Protein AF-A0A6L9PWI6-F1 (afdb_monomer_lite)

pLDDT: mean 81.98, std 16.9, range [37.72, 96.38]

Foldseek 3Di:
DDDDPDDDPPPDPDDPDDDPDLPVLLVVLLPDPFPVSSLVSLLPDDLVNLQSLQVLLVVCVPVPLLLSQLSLVSSLSNLAQHDPVCLVVSVVSHFQFDQLQCQVVLVVSLVSNVVSQDLDDDPSSVSSVVSNVVVCVSHVDGGDCDDPRHPPHSVNSSVSNSVSSVVD

Secondary structure (DSSP, 8-state):
---SSSSSSSS------------HHHHHHHT-SSHHHHHHHHTT--HHHHHHHHHHHHHHTTT-HHHHHHHHHHHHTTT-PPPHHHHTTHHHHS-SS--GGGHHHHHHHHHHHHHHS--SSSHHHHHHHHHHHHHHHHHSSPPPSSSTTTT--HHHHHHHHHHHHT--

Sequence (168 aa):
MQFWTYEKRKAESSIEAVPPSPPGVMIALRTKKSLVLMVEYVKT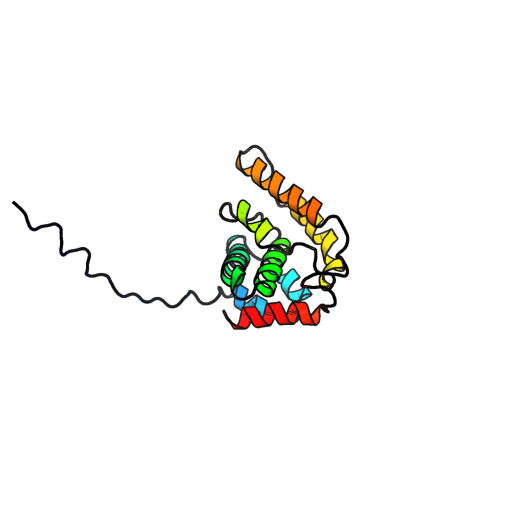WEPGQSRLLLLASREWRKTNPAASQLVALLFLFTLHSPPWDFVIEFPDLLPATWPPALEPLRKGCLTSWSQVVRTDGTSDATMRKSMLSMLEQRYSKPAPEQGLFAGMLPADVFAVLRSAMMQL

Structure (mmCIF, N/CA/C/O backbone):
data_AF-A0A6L9PWI6-F1
#
_entry.id   AF-A0A6L9PWI6-F1
#
loop_
_atom_site.group_PDB
_atom_site.id
_atom_site.type_symbol
_atom_site.label_atom_id
_atom_site.label_alt_id
_atom_site.label_comp_id
_atom_site.label_asym_id
_atom_site.label_entity_id
_atom_site.label_seq_id
_atom_site.pdbx_PDB_ins_code
_atom_site.Cartn_x
_atom_site.Cartn_y
_atom_site.Cartn_z
_atom_site.occupancy
_atom_site.B_iso_or_equiv
_atom_site.auth_seq_id
_atom_site.auth_comp_id
_atom_site.auth_asym_id
_atom_site.auth_atom_id
_atom_site.pdbx_PDB_model_num
ATOM 1 N N . MET A 1 1 ? -17.059 8.882 -58.456 1.00 38.00 1 MET A N 1
ATOM 2 C CA . MET A 1 1 ? -18.176 9.126 -57.514 1.00 38.00 1 MET A CA 1
ATOM 3 C C . MET A 1 1 ? -18.603 7.768 -56.987 1.00 38.00 1 MET A C 1
ATOM 5 O O . MET A 1 1 ? -18.992 6.940 -57.789 1.00 38.00 1 MET A O 1
ATOM 9 N N . GLN A 1 2 ? -18.121 7.389 -55.802 1.00 46.78 2 GLN A N 1
ATOM 10 C CA . GLN A 1 2 ? -18.779 7.522 -54.484 1.00 46.78 2 GLN A CA 1
ATOM 11 C C . GLN A 1 2 ? -19.600 6.265 -54.146 1.00 46.78 2 GLN A C 1
ATOM 13 O O . GLN A 1 2 ? -20.134 5.636 -55.044 1.00 46.78 2 GLN A O 1
ATOM 18 N N . PHE A 1 3 ? -19.658 5.936 -52.849 1.00 39.38 3 PHE A N 1
ATOM 19 C CA . PHE A 1 3 ? -20.334 4.790 -52.207 1.00 39.38 3 PHE A CA 1
ATOM 20 C C . PHE A 1 3 ? -19.521 3.506 -51.974 1.00 39.38 3 PHE A C 1
ATOM 22 O O . PHE A 1 3 ? -20.032 2.417 -52.176 1.00 39.38 3 PHE A O 1
ATOM 29 N N . TRP A 1 4 ? -18.290 3.598 -51.456 1.00 37.78 4 TRP A N 1
ATOM 30 C CA . TRP A 1 4 ? -17.618 2.430 -50.845 1.00 37.78 4 TRP A CA 1
ATOM 31 C C . TRP A 1 4 ? -16.875 2.747 -49.535 1.00 37.78 4 TRP A C 1
ATOM 33 O O . TRP A 1 4 ? -15.852 2.141 -49.234 1.00 37.78 4 TRP A O 1
ATOM 43 N N . THR A 1 5 ? -17.368 3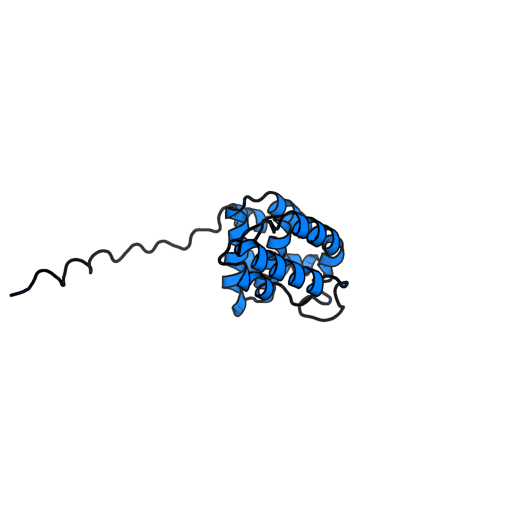.690 -48.720 1.00 49.09 5 THR A N 1
ATOM 44 C CA . THR A 1 5 ? -16.678 4.061 -47.464 1.00 49.09 5 THR A CA 1
ATOM 45 C C . THR A 1 5 ? -17.556 4.342 -46.240 1.00 49.09 5 THR A C 1
ATOM 47 O O . THR A 1 5 ? -17.033 4.881 -45.271 1.00 49.09 5 THR A O 1
ATOM 50 N N . TYR A 1 6 ? -18.835 3.935 -46.194 1.00 39.94 6 TYR A N 1
ATOM 51 C CA . TYR A 1 6 ? -19.681 4.258 -45.024 1.00 39.94 6 TYR A CA 1
ATOM 52 C C . TYR A 1 6 ? -20.458 3.125 -44.331 1.00 39.94 6 TYR A C 1
ATOM 54 O O . TYR A 1 6 ? -20.962 3.364 -43.238 1.00 39.94 6 TYR A O 1
ATOM 62 N N . GLU A 1 7 ? -20.486 1.885 -44.840 1.00 43.22 7 GLU A N 1
ATOM 63 C CA . GLU A 1 7 ? -21.337 0.831 -44.233 1.00 43.22 7 GLU A CA 1
ATOM 64 C C . GLU A 1 7 ? -20.622 -0.438 -43.746 1.00 43.22 7 GLU A C 1
ATOM 66 O O . GLU A 1 7 ? -21.268 -1.345 -43.234 1.00 43.22 7 GLU A O 1
ATOM 71 N N . LYS A 1 8 ? -19.285 -0.509 -43.797 1.00 38.75 8 LYS A N 1
ATOM 72 C CA . LYS A 1 8 ? -18.543 -1.727 -43.398 1.00 38.75 8 LYS A CA 1
ATOM 73 C C . LYS A 1 8 ? -17.719 -1.625 -42.111 1.00 38.75 8 LYS A C 1
ATOM 75 O O . LYS A 1 8 ? -16.839 -2.442 -41.878 1.00 38.75 8 LYS A O 1
ATOM 80 N N . ARG A 1 9 ? -18.005 -0.634 -41.261 1.00 37.72 9 ARG A N 1
ATOM 81 C CA . ARG A 1 9 ? -17.439 -0.520 -39.897 1.00 37.72 9 ARG A CA 1
ATOM 82 C C . ARG A 1 9 ? -18.501 -0.255 -38.823 1.00 37.72 9 ARG A C 1
ATOM 84 O O . ARG A 1 9 ? -18.211 0.332 -37.788 1.00 37.72 9 ARG A O 1
ATOM 91 N N . LYS A 1 10 ? -19.744 -0.674 -39.083 1.00 40.69 10 LYS A N 1
ATOM 92 C CA . LYS A 1 10 ? -20.873 -0.563 -38.142 1.00 40.69 10 LYS A CA 1
ATOM 93 C C . LYS A 1 10 ? -21.511 -1.914 -37.787 1.00 40.69 10 LYS A C 1
ATOM 95 O O . LYS A 1 10 ? -22.599 -1.948 -37.230 1.00 40.69 10 LYS A O 1
ATOM 100 N N . ALA A 1 11 ? -20.823 -3.011 -38.091 1.00 42.53 11 ALA A N 1
ATOM 101 C CA . ALA A 1 11 ? -21.264 -4.371 -37.811 1.00 42.53 11 ALA A CA 1
ATOM 102 C C . ALA A 1 11 ? -20.115 -5.170 -37.186 1.00 42.53 11 ALA A C 1
ATOM 104 O O . ALA A 1 11 ? -19.575 -6.067 -37.807 1.00 42.53 11 ALA A O 1
ATOM 105 N N . GLU A 1 12 ? -19.700 -4.750 -35.993 1.00 38.44 12 GLU A N 1
ATOM 106 C CA . GLU A 1 12 ? -19.043 -5.577 -34.965 1.00 38.44 12 GLU A CA 1
ATOM 107 C C . GLU A 1 12 ? -19.167 -4.814 -33.633 1.00 38.44 12 GLU A C 1
ATOM 109 O O . GLU A 1 12 ? -18.223 -4.503 -32.916 1.00 38.44 12 GLU A O 1
ATOM 114 N N . SER A 1 13 ? -20.414 -4.418 -33.368 1.00 45.88 13 SER A N 1
ATOM 115 C CA . SER A 1 13 ? -20.932 -4.220 -32.023 1.00 45.88 13 SER A CA 1
ATOM 116 C C . SER A 1 13 ? -21.316 -5.597 -31.494 1.00 45.88 13 SER A C 1
ATOM 118 O O . SER A 1 13 ? -21.858 -6.402 -32.250 1.00 45.88 13 SER A O 1
ATOM 120 N N . SER A 1 14 ? -21.106 -5.786 -30.193 1.00 44.25 14 SER A N 1
ATOM 121 C CA . SER A 1 14 ? -21.497 -6.944 -29.379 1.00 44.25 14 SER A CA 1
ATOM 122 C C . SER A 1 14 ? -20.429 -8.025 -29.212 1.00 44.25 14 SER A C 1
ATOM 124 O O . SER A 1 14 ? -20.568 -9.151 -29.676 1.00 44.25 14 SER A O 1
ATOM 126 N N . ILE A 1 15 ? -19.429 -7.701 -28.391 1.00 44.22 15 ILE A N 1
ATOM 127 C CA . ILE A 1 15 ? -19.103 -8.581 -27.267 1.00 44.22 15 ILE A CA 1
ATOM 128 C C . ILE A 1 15 ? -19.109 -7.701 -26.013 1.00 44.22 15 ILE A C 1
ATOM 130 O O . ILE A 1 15 ? -18.131 -7.023 -25.705 1.00 44.22 15 ILE A O 1
ATOM 134 N N . GLU A 1 16 ? -20.235 -7.675 -25.300 1.00 47.16 16 GLU A N 1
ATOM 135 C CA . GLU A 1 16 ? -20.167 -7.499 -23.852 1.00 47.16 16 GLU A CA 1
ATOM 136 C C . GLU A 1 16 ? -19.300 -8.642 -23.320 1.00 47.16 16 GLU A C 1
ATOM 138 O O . GLU A 1 16 ? -19.692 -9.806 -23.371 1.00 47.16 16 GLU A O 1
ATOM 143 N N . ALA A 1 17 ? -18.105 -8.320 -22.839 1.00 39.22 17 ALA A N 1
ATOM 144 C CA . ALA A 1 17 ? -17.359 -9.211 -21.974 1.00 39.22 17 ALA A CA 1
ATOM 145 C C . ALA A 1 17 ? -17.275 -8.532 -20.609 1.00 39.22 17 ALA A C 1
ATOM 147 O O . ALA A 1 17 ? -16.590 -7.527 -20.427 1.00 39.22 17 ALA A O 1
ATOM 148 N N . VAL A 1 18 ? -18.064 -9.089 -19.692 1.00 42.81 18 VAL A N 1
ATOM 149 C CA . VAL A 1 18 ? -17.999 -8.982 -18.230 1.00 42.81 18 VAL A CA 1
ATOM 150 C C . VAL A 1 18 ? -16.577 -8.629 -17.758 1.00 42.81 18 VAL A C 1
ATOM 152 O O . VAL A 1 18 ? -15.625 -9.227 -18.270 1.00 42.81 18 VAL A O 1
ATOM 155 N N . PRO A 1 19 ? -16.402 -7.692 -16.799 1.00 39.50 19 PRO A N 1
ATOM 156 C CA . PRO A 1 19 ? -15.078 -7.333 -16.293 1.00 39.50 19 PRO A CA 1
ATOM 157 C C . PRO A 1 19 ? -14.306 -8.605 -15.922 1.00 39.50 19 PRO A C 1
ATOM 159 O O . PRO A 1 19 ? -14.914 -9.526 -15.363 1.00 39.50 19 PRO A O 1
ATOM 162 N N . PRO A 1 20 ? -13.000 -8.701 -16.246 1.00 47.44 20 PRO A N 1
ATOM 163 C CA . PRO A 1 20 ? -12.223 -9.867 -15.874 1.00 47.44 20 PRO A CA 1
ATOM 164 C C . PRO A 1 20 ? -12.376 -10.037 -14.370 1.00 47.44 20 PRO A C 1
ATOM 166 O O . PRO A 1 20 ? -12.047 -9.135 -13.597 1.00 47.44 20 PRO A O 1
ATOM 169 N N . SER A 1 21 ? -12.927 -11.184 -13.977 1.00 46.59 21 SER A N 1
ATOM 170 C CA . SER A 1 21 ? -12.970 -11.628 -12.591 1.00 46.59 21 SER A CA 1
ATOM 171 C C . SER A 1 21 ? -11.612 -11.322 -11.959 1.00 46.59 21 SER A C 1
ATOM 173 O O . SER A 1 21 ? -10.599 -11.525 -12.645 1.00 46.59 21 SER A O 1
ATOM 175 N N . PRO A 1 22 ? -11.549 -10.828 -10.707 1.00 55.16 22 PRO A N 1
ATOM 176 C CA . PRO A 1 22 ? -10.281 -10.478 -10.089 1.00 55.16 22 PRO A CA 1
ATOM 177 C C . PRO A 1 22 ? -9.304 -11.638 -10.314 1.00 55.16 22 PRO A C 1
ATOM 179 O O . PRO A 1 22 ? -9.647 -12.768 -9.945 1.00 55.16 22 PRO A O 1
ATOM 182 N N . PRO A 1 23 ? -8.141 -11.413 -10.966 1.00 65.12 23 PRO A N 1
ATOM 183 C CA . PRO A 1 23 ? -7.202 -12.487 -11.281 1.00 65.12 23 PRO A CA 1
ATOM 184 C C . PRO A 1 23 ? -6.987 -13.273 -10.003 1.00 65.12 23 PRO A C 1
ATOM 186 O O . PRO A 1 23 ? -6.845 -12.630 -8.967 1.00 65.12 23 PRO A O 1
ATOM 189 N N . GLY A 1 24 ? -7.049 -14.609 -10.030 1.00 76.44 24 GLY A N 1
ATOM 190 C CA . GLY A 1 24 ? -7.284 -15.441 -8.833 1.00 76.44 24 GLY A CA 1
ATOM 191 C C . GLY A 1 24 ? -6.453 -15.088 -7.586 1.00 76.44 24 GLY A C 1
ATOM 192 O O . GLY A 1 24 ? -6.883 -15.344 -6.466 1.00 76.44 24 GLY A O 1
ATOM 193 N N . VAL A 1 25 ? -5.316 -14.414 -7.758 1.00 80.56 25 VAL A N 1
ATOM 194 C CA . VAL A 1 25 ? -4.538 -13.737 -6.711 1.00 80.56 25 VAL A CA 1
ATOM 195 C C . VAL A 1 25 ? -5.299 -12.691 -5.882 1.00 80.56 25 VAL A C 1
ATOM 197 O O . VAL A 1 25 ? -5.157 -12.691 -4.665 1.00 80.56 25 VAL A O 1
ATOM 200 N N . MET A 1 26 ? -6.144 -11.838 -6.464 1.00 82.19 26 MET A N 1
ATOM 201 C CA . MET A 1 26 ? -6.966 -10.860 -5.735 1.00 82.19 26 MET A CA 1
ATOM 202 C C . MET A 1 26 ? -8.047 -11.567 -4.902 1.00 82.19 26 MET A C 1
ATOM 204 O O . MET A 1 26 ? -8.276 -11.208 -3.746 1.00 82.19 26 MET A O 1
ATOM 208 N N . ILE A 1 27 ? -8.637 -12.647 -5.434 1.00 81.81 27 ILE A N 1
ATOM 209 C CA . ILE A 1 27 ? -9.537 -13.529 -4.671 1.00 81.81 27 ILE A CA 1
ATOM 210 C C . ILE A 1 27 ? -8.763 -14.197 -3.526 1.00 81.81 27 ILE A C 1
ATOM 212 O O . ILE A 1 27 ? -9.215 -14.197 -2.383 1.00 81.81 27 ILE A O 1
ATOM 216 N N . ALA A 1 28 ? -7.567 -14.722 -3.786 1.00 83.81 28 ALA A N 1
ATOM 217 C CA . ALA A 1 28 ? -6.734 -15.342 -2.763 1.00 83.81 28 ALA A CA 1
ATOM 218 C C . ALA A 1 28 ? -6.291 -14.340 -1.680 1.00 83.81 28 ALA A C 1
ATOM 220 O O . ALA A 1 28 ? -6.278 -14.689 -0.498 1.00 83.81 28 ALA A O 1
ATOM 221 N N . LEU A 1 29 ? -6.003 -13.088 -2.043 1.00 86.06 29 LEU A N 1
ATOM 222 C CA . LEU A 1 29 ? -5.710 -12.005 -1.103 1.00 86.06 29 LEU A CA 1
ATOM 223 C C . LEU A 1 29 ? -6.903 -11.732 -0.184 1.00 86.06 29 LEU A C 1
ATOM 225 O O . LEU A 1 29 ? -6.743 -11.695 1.035 1.00 86.06 29 LEU A O 1
ATOM 229 N N . ARG A 1 30 ? -8.113 -11.654 -0.753 1.00 84.75 30 ARG A N 1
ATOM 230 C CA . ARG A 1 30 ? -9.374 -11.508 -0.007 1.00 84.75 30 ARG A CA 1
ATOM 231 C C . ARG A 1 30 ? -9.580 -12.619 1.027 1.00 84.75 30 ARG A C 1
ATOM 233 O O . ARG A 1 30 ? -10.158 -12.379 2.083 1.00 84.75 30 ARG A O 1
ATOM 240 N N . THR A 1 31 ? -9.133 -13.844 0.734 1.00 87.00 31 THR A N 1
ATOM 241 C CA . THR A 1 31 ? -9.309 -15.002 1.636 1.00 87.00 31 THR A CA 1
ATOM 242 C C . THR A 1 31 ? -8.325 -15.052 2.804 1.00 87.00 31 THR A C 1
ATOM 244 O O . THR A 1 31 ? -8.488 -15.882 3.703 1.00 87.00 31 THR A O 1
ATOM 247 N N . LYS A 1 32 ? -7.306 -14.183 2.835 1.00 91.44 32 LYS A N 1
ATOM 248 C CA . LYS A 1 32 ? -6.373 -14.126 3.966 1.00 91.44 32 LYS A CA 1
ATOM 249 C C . LYS A 1 32 ? -7.116 -13.702 5.226 1.00 91.44 32 LYS A C 1
ATOM 251 O O . LYS A 1 32 ? -8.050 -12.914 5.170 1.00 91.44 32 LYS A O 1
ATOM 256 N N . LYS A 1 33 ? -6.718 -14.263 6.370 1.00 89.50 33 LYS A N 1
ATOM 257 C CA . LYS A 1 33 ? -7.414 -14.087 7.659 1.00 89.50 33 LYS A CA 1
ATOM 258 C C . LYS A 1 33 ? -6.884 -12.917 8.490 1.00 89.50 33 LYS A C 1
ATOM 260 O O . LYS A 1 33 ? -7.433 -12.633 9.547 1.00 89.50 33 LYS A O 1
ATOM 265 N N . SER A 1 34 ? -5.807 -12.277 8.044 1.00 89.12 34 SER A N 1
ATOM 266 C CA . SER A 1 34 ? -5.198 -11.141 8.727 1.00 89.12 34 SER A CA 1
ATOM 267 C C . SER A 1 34 ? -4.414 -10.268 7.752 1.00 89.12 34 SER A C 1
ATOM 269 O O . SER A 1 34 ? -4.028 -10.710 6.666 1.00 89.12 34 SER A O 1
ATOM 271 N N . LEU A 1 35 ? -4.131 -9.039 8.183 1.00 88.56 35 LEU A N 1
ATOM 272 C CA . LEU A 1 35 ? -3.306 -8.079 7.454 1.00 88.56 35 LEU A CA 1
ATOM 273 C C . LEU A 1 35 ? -1.880 -8.590 7.225 1.00 88.56 35 LEU A C 1
ATOM 275 O O . LEU A 1 35 ? -1.347 -8.456 6.130 1.00 88.56 35 LEU A O 1
ATOM 279 N N . VAL A 1 36 ? -1.293 -9.253 8.225 1.00 90.56 36 VAL A N 1
ATOM 280 C CA . VAL A 1 36 ? 0.037 -9.872 8.107 1.00 90.56 36 VAL A CA 1
ATOM 281 C C . VAL A 1 36 ? 0.042 -10.929 7.003 1.00 90.56 36 VAL A C 1
ATOM 283 O O . VAL A 1 36 ? 0.922 -10.920 6.153 1.00 90.56 36 VAL A O 1
ATOM 286 N N . LEU A 1 37 ? -0.975 -11.796 6.945 1.00 91.81 37 LEU A N 1
ATOM 287 C CA . LEU A 1 37 ? -1.072 -12.810 5.891 1.00 91.81 37 LEU A CA 1
ATOM 288 C C . LEU A 1 37 ? -1.326 -12.208 4.501 1.00 91.81 37 LEU A C 1
ATOM 290 O O . LEU A 1 37 ? -0.923 -12.810 3.509 1.00 91.81 37 LEU A O 1
ATOM 294 N N . MET A 1 38 ? -1.993 -11.052 4.410 1.00 92.69 38 MET A N 1
ATOM 295 C CA . MET A 1 38 ? -2.099 -10.300 3.153 1.00 92.69 38 MET A CA 1
ATOM 296 C C . MET A 1 38 ? -0.731 -9.776 2.718 1.00 92.69 38 MET A C 1
ATOM 298 O O . MET A 1 38 ? -0.337 -10.012 1.581 1.00 92.69 38 MET A O 1
ATOM 302 N N . VAL A 1 39 ? 0.005 -9.141 3.634 1.00 92.44 39 VAL A N 1
ATOM 303 C CA . VAL A 1 39 ? 1.357 -8.616 3.394 1.00 92.44 39 VAL A CA 1
ATOM 304 C C . VAL A 1 39 ? 2.323 -9.722 2.965 1.00 92.44 39 VAL A C 1
ATOM 306 O O . VAL A 1 39 ? 2.986 -9.584 1.942 1.00 92.44 39 VAL A O 1
ATOM 309 N N . GLU A 1 40 ? 2.376 -10.843 3.688 1.00 92.25 40 GLU A N 1
ATOM 310 C CA . GLU A 1 40 ? 3.245 -11.965 3.311 1.00 92.25 40 GLU A CA 1
ATOM 311 C C . GLU A 1 40 ? 2.851 -12.571 1.963 1.00 92.25 40 GLU A C 1
ATOM 313 O O . GLU A 1 40 ? 3.710 -13.007 1.204 1.00 92.25 40 GLU A O 1
ATOM 318 N N . TYR A 1 41 ? 1.561 -12.568 1.625 1.00 92.88 41 TYR A N 1
ATOM 319 C CA . TYR A 1 41 ? 1.118 -13.085 0.339 1.00 92.88 41 TYR A CA 1
ATOM 320 C C . TYR A 1 41 ? 1.513 -12.172 -0.823 1.00 92.88 41 TYR A C 1
ATOM 322 O O . TYR A 1 41 ? 2.033 -12.674 -1.815 1.00 92.88 41 TYR A O 1
ATOM 330 N N . VAL A 1 42 ? 1.330 -10.852 -0.712 1.00 92.75 42 VAL A N 1
ATOM 331 C CA . VAL A 1 42 ? 1.674 -9.923 -1.806 1.00 92.75 42 VAL A CA 1
ATOM 332 C C . VAL A 1 42 ? 3.178 -9.846 -2.075 1.00 92.75 42 VAL A C 1
ATOM 334 O O . VAL A 1 42 ? 3.566 -9.577 -3.205 1.00 92.75 42 VAL A O 1
ATOM 337 N N . LYS A 1 43 ? 4.035 -10.165 -1.094 1.00 91.50 43 LYS A N 1
ATOM 338 C CA . LYS A 1 43 ? 5.488 -10.327 -1.311 1.00 91.50 43 LYS A CA 1
ATOM 339 C C . LYS A 1 43 ? 5.831 -11.438 -2.306 1.00 91.50 43 LYS A C 1
ATOM 341 O O . LYS A 1 43 ? 6.898 -11.412 -2.902 1.00 91.50 43 LYS A O 1
ATOM 346 N N . THR A 1 44 ? 4.952 -12.430 -2.453 1.00 89.69 44 THR A N 1
ATOM 347 C CA . THR A 1 44 ? 5.151 -13.569 -3.367 1.00 89.69 44 THR A CA 1
ATOM 348 C C . THR A 1 44 ? 4.610 -13.310 -4.771 1.00 89.69 44 THR A C 1
ATOM 350 O O . THR A 1 44 ? 4.641 -14.205 -5.610 1.00 89.69 44 THR A O 1
ATOM 353 N N . TRP A 1 45 ? 4.050 -12.125 -5.021 1.00 90.69 45 TRP A N 1
ATOM 354 C CA . TRP A 1 45 ? 3.390 -11.825 -6.284 1.00 90.69 45 TRP A CA 1
ATOM 355 C C . TRP A 1 45 ? 4.388 -11.478 -7.374 1.00 90.69 45 TRP A C 1
ATOM 357 O O . TRP A 1 45 ? 5.380 -10.797 -7.137 1.00 90.69 45 TRP A O 1
ATOM 367 N N . GLU A 1 46 ? 4.066 -11.882 -8.596 1.00 89.06 46 GLU A N 1
ATOM 368 C CA . GLU A 1 46 ? 4.782 -11.466 -9.799 1.00 89.06 46 GLU A CA 1
ATOM 369 C C . GLU A 1 46 ? 4.433 -10.012 -10.178 1.00 89.06 46 GLU A C 1
ATOM 371 O O . GLU A 1 46 ? 3.340 -9.532 -9.845 1.00 89.06 46 GLU A O 1
ATOM 376 N N . PRO A 1 47 ? 5.279 -9.294 -10.944 1.00 86.12 47 PRO A N 1
ATOM 377 C CA . PRO A 1 47 ? 5.028 -7.897 -11.317 1.00 86.12 47 PRO A CA 1
ATOM 378 C C . PRO A 1 47 ? 3.641 -7.645 -11.937 1.00 86.12 47 PRO A C 1
ATOM 380 O O . PRO A 1 47 ? 2.973 -6.660 -11.614 1.00 86.12 47 PRO A O 1
ATOM 383 N N . GLY A 1 48 ? 3.169 -8.562 -12.790 1.00 85.56 48 GLY A N 1
ATOM 384 C CA . GLY A 1 48 ? 1.847 -8.469 -13.420 1.00 85.56 48 GLY A CA 1
ATOM 385 C C . GLY A 1 48 ? 0.682 -8.591 -12.431 1.00 85.56 48 GLY A C 1
ATOM 386 O O . GLY A 1 48 ? -0.347 -7.944 -12.613 1.00 85.56 48 GLY A O 1
ATOM 387 N N . GLN A 1 49 ? 0.855 -9.366 -11.358 1.00 89.81 49 GLN A N 1
ATOM 388 C CA . GLN A 1 49 ? -0.132 -9.514 -10.285 1.00 89.81 49 GLN A CA 1
ATOM 389 C C . GLN A 1 49 ? -0.128 -8.278 -9.384 1.00 89.81 49 GLN A C 1
ATOM 391 O O . GLN A 1 49 ? -1.183 -7.736 -9.063 1.00 89.81 49 GLN A O 1
ATOM 396 N N . SER A 1 50 ? 1.056 -7.767 -9.048 1.00 90.94 50 SER A N 1
ATOM 397 C CA . SER A 1 50 ? 1.228 -6.554 -8.242 1.00 90.94 50 SER A CA 1
ATOM 398 C C . SER A 1 50 ? 0.578 -5.331 -8.893 1.00 90.94 50 SER A C 1
ATOM 400 O O . SER A 1 50 ? -0.038 -4.519 -8.202 1.00 90.94 50 SER A O 1
ATOM 402 N N . ARG A 1 51 ? 0.597 -5.234 -10.233 1.00 91.69 51 ARG A N 1
ATOM 403 C CA . ARG A 1 51 ? -0.108 -4.174 -10.979 1.00 91.69 51 ARG A CA 1
ATOM 404 C C . ARG A 1 51 ? -1.613 -4.117 -10.677 1.00 91.69 51 ARG A C 1
ATOM 406 O O . ARG A 1 51 ? -2.197 -3.037 -10.738 1.00 91.69 51 ARG A O 1
ATOM 413 N N . LEU A 1 52 ? -2.244 -5.236 -10.319 1.00 91.88 52 LEU A N 1
ATOM 414 C CA . LEU A 1 52 ? -3.678 -5.287 -10.007 1.00 91.88 52 LEU A CA 1
ATOM 415 C C . LEU A 1 52 ? -4.037 -4.471 -8.763 1.00 91.88 52 LEU A C 1
ATOM 417 O O . LEU A 1 52 ? -5.118 -3.891 -8.719 1.00 91.88 52 LEU A O 1
ATOM 421 N N . LEU A 1 53 ? -3.125 -4.370 -7.790 1.00 93.81 53 LEU A N 1
ATOM 422 C CA . LEU A 1 53 ? -3.316 -3.522 -6.609 1.00 93.81 53 LEU A CA 1
ATOM 423 C C . LEU A 1 53 ? -3.402 -2.047 -7.012 1.00 93.81 53 LEU A C 1
ATOM 425 O O . LEU A 1 53 ? -4.264 -1.317 -6.532 1.00 93.81 53 LEU A O 1
ATOM 429 N N . LEU A 1 54 ? -2.547 -1.615 -7.938 1.00 94.56 54 LEU A N 1
ATOM 430 C CA . LEU A 1 54 ? -2.530 -0.232 -8.414 1.00 94.56 54 LEU A CA 1
ATOM 431 C C . LEU A 1 54 ? -3.770 0.105 -9.247 1.00 94.56 54 LEU A C 1
ATOM 433 O O . LEU A 1 54 ? -4.340 1.181 -9.085 1.00 94.56 54 LEU A O 1
ATOM 437 N N . LEU A 1 55 ? -4.231 -0.830 -10.084 1.00 93.75 55 LEU A N 1
ATOM 438 C CA . LEU A 1 55 ? -5.490 -0.678 -10.818 1.00 93.75 55 LEU A CA 1
ATOM 439 C C . LEU A 1 55 ? -6.685 -0.564 -9.863 1.00 93.75 55 LEU A C 1
ATOM 441 O O . LEU A 1 55 ? -7.449 0.389 -9.962 1.00 93.75 55 LEU A O 1
ATOM 445 N N . ALA A 1 56 ? -6.811 -1.484 -8.901 1.00 92.25 56 ALA A N 1
ATOM 446 C CA . ALA A 1 56 ? -7.890 -1.446 -7.914 1.00 92.25 56 ALA A CA 1
ATOM 447 C C . ALA A 1 56 ? -7.845 -0.159 -7.071 1.00 92.25 56 ALA A C 1
ATOM 449 O O . ALA A 1 56 ? -8.871 0.472 -6.826 1.00 92.25 56 ALA A O 1
ATOM 450 N N . SER A 1 57 ? -6.644 0.274 -6.678 1.00 95.31 57 SER A N 1
ATOM 451 C CA . SER A 1 57 ? -6.448 1.534 -5.963 1.00 95.31 57 SER A CA 1
ATOM 452 C C . SER A 1 57 ? -6.932 2.742 -6.773 1.00 95.31 57 SER A C 1
ATOM 454 O O . SER A 1 57 ? -7.653 3.584 -6.232 1.00 95.31 57 SER A O 1
ATOM 456 N N . ARG A 1 58 ? -6.603 2.810 -8.069 1.00 94.94 58 ARG A N 1
ATOM 457 C CA . ARG A 1 58 ? -7.050 3.879 -8.973 1.00 94.94 58 ARG A CA 1
ATOM 458 C C . ARG A 1 58 ? -8.576 3.922 -9.098 1.00 94.94 58 ARG A C 1
ATOM 460 O O . ARG A 1 58 ? -9.156 4.996 -8.945 1.00 94.94 58 ARG A O 1
ATOM 467 N N . GLU A 1 59 ? -9.224 2.779 -9.315 1.00 93.31 59 GLU A N 1
ATOM 468 C CA . GLU A 1 59 ? -10.689 2.696 -9.444 1.00 93.31 59 GLU A CA 1
ATOM 469 C C . GLU A 1 59 ? -11.411 3.154 -8.168 1.00 93.31 59 GLU A C 1
ATOM 471 O O . GLU A 1 59 ? -12.397 3.893 -8.211 1.00 93.31 59 GLU A O 1
ATOM 476 N N . TRP A 1 60 ? -10.878 2.789 -7.002 1.00 93.62 60 TRP A N 1
ATOM 477 C CA . TRP A 1 60 ? -11.468 3.151 -5.714 1.00 93.62 60 TRP A CA 1
ATOM 478 C C . TRP A 1 60 ? -11.140 4.560 -5.235 1.00 93.62 60 TRP A C 1
ATOM 480 O O . TRP A 1 60 ? -11.700 5.000 -4.232 1.00 93.62 60 TRP A O 1
ATOM 490 N N . ARG A 1 61 ? -10.284 5.305 -5.942 1.00 93.94 61 ARG A N 1
ATOM 491 C CA . ARG A 1 61 ? -9.791 6.618 -5.500 1.00 93.94 61 ARG A CA 1
ATOM 492 C C . ARG A 1 61 ? -10.909 7.591 -5.117 1.00 93.94 61 ARG A C 1
ATOM 494 O O . ARG A 1 61 ? -10.743 8.370 -4.184 1.00 93.94 61 ARG A O 1
ATOM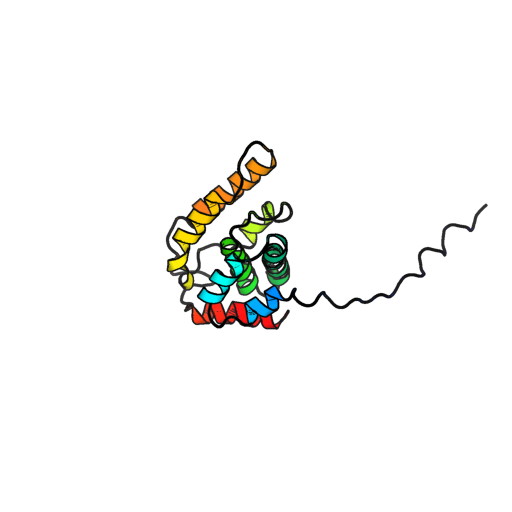 501 N N . LYS A 1 62 ? -12.043 7.553 -5.825 1.00 91.94 62 LYS A N 1
ATOM 502 C CA . LYS A 1 62 ? -13.194 8.445 -5.585 1.00 91.94 62 LYS A CA 1
ATOM 503 C C . LYS A 1 62 ? -14.315 7.799 -4.772 1.00 91.94 62 LYS A C 1
ATOM 505 O O . LYS A 1 62 ? -15.003 8.497 -4.038 1.00 91.94 62 LYS A O 1
ATOM 510 N N . THR A 1 63 ? -14.517 6.493 -4.923 1.00 91.56 63 THR A N 1
ATOM 511 C CA . THR A 1 63 ? -15.661 5.767 -4.347 1.00 91.56 63 THR A CA 1
ATOM 512 C C . THR A 1 63 ? -15.355 5.170 -2.977 1.00 91.56 63 THR A C 1
ATOM 514 O O . THR A 1 63 ? -16.246 5.081 -2.138 1.00 91.56 63 THR A O 1
ATOM 517 N N . ASN A 1 64 ? -14.098 4.798 -2.720 1.00 93.50 64 ASN A N 1
ATOM 518 C CA . ASN A 1 64 ? -13.633 4.282 -1.438 1.00 93.50 64 ASN A CA 1
ATOM 519 C C . ASN A 1 64 ? -12.164 4.692 -1.179 1.00 93.50 64 ASN A C 1
ATOM 521 O O . ASN A 1 64 ? -11.248 3.878 -1.338 1.00 93.50 64 ASN A O 1
ATOM 525 N N . PRO A 1 65 ? -11.917 5.953 -0.765 1.00 93.56 65 PRO A N 1
ATOM 526 C CA . PRO A 1 65 ? -10.562 6.481 -0.585 1.00 93.56 65 PRO A CA 1
ATOM 527 C C . PRO A 1 65 ? -9.717 5.694 0.424 1.00 93.56 65 PRO A C 1
ATOM 529 O O . PRO A 1 65 ? -8.517 5.519 0.222 1.00 93.56 65 PRO A O 1
ATOM 532 N N . ALA A 1 66 ? -10.337 5.173 1.489 1.00 93.38 66 ALA A N 1
ATOM 533 C CA . ALA A 1 66 ? -9.641 4.363 2.485 1.00 93.38 66 ALA A CA 1
ATOM 534 C C . ALA A 1 66 ? -9.120 3.053 1.874 1.00 93.38 66 ALA A C 1
ATOM 536 O O . ALA A 1 66 ? -7.950 2.713 2.044 1.00 93.38 66 ALA A O 1
ATOM 537 N N . ALA A 1 67 ? -9.955 2.342 1.110 1.00 93.19 67 ALA A N 1
ATOM 538 C CA . ALA A 1 67 ? -9.528 1.135 0.410 1.00 93.19 67 ALA A CA 1
ATOM 539 C C . ALA A 1 67 ? -8.484 1.430 -0.667 1.00 93.19 67 ALA A C 1
ATOM 541 O O . ALA A 1 67 ? -7.483 0.723 -0.748 1.00 93.19 67 ALA A O 1
ATOM 542 N N . SER A 1 68 ? -8.683 2.495 -1.448 1.00 95.62 68 SER A N 1
ATOM 543 C CA . SER A 1 68 ? -7.719 2.957 -2.448 1.00 95.62 68 SER A CA 1
ATOM 544 C C . SER A 1 68 ? -6.319 3.114 -1.846 1.00 95.62 68 SER A C 1
ATOM 546 O O . SER A 1 68 ? -5.364 2.505 -2.337 1.00 95.62 68 SER A O 1
ATOM 548 N N . GLN A 1 69 ? -6.217 3.829 -0.723 1.00 96.38 69 GLN A N 1
ATOM 549 C CA . GLN A 1 69 ? -4.952 4.074 -0.034 1.00 96.38 69 GLN A CA 1
ATOM 550 C C . GLN A 1 69 ? -4.348 2.811 0.579 1.00 96.38 69 GLN A C 1
ATOM 552 O O . GLN A 1 69 ? -3.148 2.579 0.442 1.00 96.38 69 GLN A O 1
ATOM 557 N N . LEU A 1 70 ? -5.154 1.962 1.223 1.00 95.50 70 LEU A N 1
ATOM 558 C CA . LEU A 1 70 ? -4.654 0.725 1.831 1.00 95.50 70 LEU A CA 1
ATOM 559 C C . LEU A 1 70 ? -4.179 -0.292 0.785 1.00 95.50 70 LEU A C 1
ATOM 561 O O . LEU A 1 70 ? -3.216 -1.017 1.025 1.00 95.50 70 LEU A O 1
ATOM 565 N N . VAL A 1 71 ? -4.809 -0.340 -0.387 1.00 94.94 71 VAL A N 1
ATOM 566 C CA . VAL A 1 71 ? -4.418 -1.249 -1.476 1.00 94.94 71 VAL A CA 1
ATOM 567 C C . VAL A 1 71 ? -3.158 -0.742 -2.181 1.00 94.94 71 VAL A C 1
ATOM 569 O O . VAL A 1 71 ? -2.270 -1.540 -2.478 1.00 94.94 71 VAL A O 1
ATOM 572 N N . ALA A 1 72 ? -3.016 0.575 -2.374 1.00 95.62 72 ALA A N 1
ATOM 573 C CA . ALA A 1 72 ? -1.745 1.163 -2.806 1.00 95.62 72 ALA A CA 1
ATOM 574 C C . ALA A 1 72 ? -0.627 0.897 -1.789 1.00 95.62 72 ALA A C 1
ATOM 576 O O . ALA A 1 72 ? 0.503 0.601 -2.168 1.00 95.62 72 ALA A O 1
ATOM 577 N N . LEU A 1 73 ? -0.939 0.934 -0.493 1.00 95.12 73 LEU A N 1
ATOM 578 C CA . LEU A 1 73 ? 0.024 0.604 0.551 1.00 95.12 73 LEU A CA 1
ATOM 579 C C . LEU A 1 73 ? 0.434 -0.877 0.501 1.00 95.12 73 LEU A C 1
ATOM 581 O O . LEU A 1 73 ? 1.611 -1.180 0.670 1.00 95.12 73 LEU A O 1
ATOM 585 N N . LEU A 1 74 ? -0.491 -1.799 0.199 1.00 94.88 74 LEU A N 1
ATOM 586 C CA . LEU A 1 74 ? -0.158 -3.211 -0.041 1.00 94.88 74 LEU A CA 1
ATOM 587 C C . LEU A 1 74 ? 0.831 -3.385 -1.200 1.00 94.88 74 LEU A C 1
ATOM 589 O O . LEU A 1 74 ? 1.688 -4.263 -1.127 1.00 94.88 74 LEU A O 1
ATOM 593 N N . PHE A 1 75 ? 0.776 -2.532 -2.230 1.00 95.06 75 PHE A N 1
ATOM 594 C CA . PHE A 1 75 ? 1.752 -2.567 -3.320 1.00 95.06 75 PHE A CA 1
ATOM 595 C C . PHE A 1 75 ? 3.187 -2.326 -2.829 1.00 95.06 75 PHE A C 1
A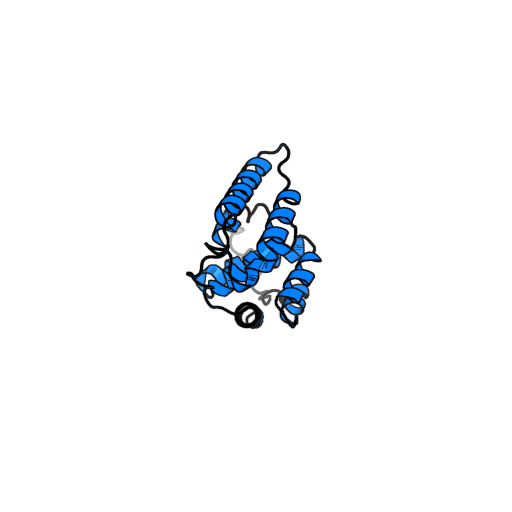TOM 597 O O . PHE A 1 75 ? 4.107 -2.974 -3.332 1.00 95.06 75 PHE A O 1
ATOM 604 N N . LEU A 1 76 ? 3.398 -1.486 -1.805 1.00 93.12 76 LEU A N 1
ATOM 605 C CA . LEU A 1 76 ? 4.733 -1.286 -1.222 1.00 93.12 76 LEU A CA 1
ATOM 606 C C . LEU A 1 76 ? 5.338 -2.601 -0.701 1.00 93.12 76 LEU A C 1
ATOM 608 O O . LEU A 1 76 ? 6.546 -2.810 -0.761 1.00 93.12 76 LEU A O 1
ATOM 612 N N . PHE A 1 77 ? 4.508 -3.535 -0.244 1.00 93.00 77 PHE A N 1
ATOM 613 C CA . PHE A 1 77 ? 4.978 -4.825 0.252 1.00 93.00 77 PHE A CA 1
ATOM 614 C C . PHE A 1 77 ? 5.278 -5.839 -0.852 1.00 93.00 77 PHE A C 1
ATOM 616 O O . PHE A 1 77 ? 5.880 -6.864 -0.563 1.00 93.00 77 PHE A O 1
ATOM 623 N N . THR A 1 78 ? 4.908 -5.571 -2.106 1.00 91.19 78 THR A N 1
ATOM 624 C CA . THR A 1 78 ? 5.166 -6.500 -3.220 1.00 91.19 78 THR A CA 1
ATOM 625 C C . THR A 1 78 ? 6.634 -6.558 -3.632 1.00 91.19 78 THR A C 1
ATOM 627 O O . THR A 1 78 ? 7.024 -7.476 -4.340 1.00 91.19 78 THR A O 1
ATOM 630 N N . LEU A 1 79 ? 7.452 -5.593 -3.189 1.00 81.94 79 LEU A N 1
ATOM 631 C CA . LEU A 1 79 ? 8.861 -5.477 -3.576 1.00 81.94 79 LEU A CA 1
ATOM 632 C C . LEU A 1 79 ? 9.054 -5.411 -5.098 1.00 81.94 79 LEU A C 1
ATOM 634 O O . LEU A 1 79 ? 10.059 -5.883 -5.623 1.00 81.94 79 LEU A O 1
ATOM 638 N N . HIS A 1 80 ? 8.122 -4.753 -5.793 1.00 86.06 80 HIS A N 1
ATOM 639 C CA . HIS A 1 80 ? 8.257 -4.394 -7.201 1.00 86.06 80 HIS A CA 1
ATOM 640 C C . HIS A 1 80 ? 8.255 -2.884 -7.389 1.00 86.06 80 HIS A C 1
ATOM 642 O O . HIS A 1 80 ? 7.531 -2.145 -6.720 1.00 86.06 80 HIS A O 1
ATOM 648 N N . SER A 1 81 ? 9.043 -2.422 -8.356 1.00 85.81 81 SER A N 1
ATOM 649 C CA . SER A 1 81 ? 8.983 -1.034 -8.806 1.00 85.81 81 SER A CA 1
ATOM 650 C C . SER A 1 81 ? 7.660 -0.798 -9.553 1.00 85.81 81 SER A C 1
ATOM 652 O O . SER A 1 81 ? 7.281 -1.644 -10.370 1.00 85.81 81 SER A O 1
ATOM 654 N N . PRO A 1 82 ? 6.944 0.321 -9.327 1.00 89.12 82 PRO A N 1
ATOM 655 C CA . PRO A 1 82 ? 5.676 0.570 -10.003 1.00 89.12 82 PRO A CA 1
ATOM 656 C C . PRO A 1 82 ? 5.862 0.609 -11.530 1.00 89.12 82 PRO A C 1
ATOM 658 O O . PRO A 1 82 ? 6.868 1.143 -12.015 1.00 89.12 82 PRO A O 1
ATOM 661 N N . PRO A 1 83 ? 4.921 0.069 -12.320 1.00 89.19 83 PRO A N 1
ATOM 662 C CA . PRO A 1 83 ? 4.906 0.254 -13.768 1.00 89.19 83 PRO A CA 1
ATOM 663 C C . PRO A 1 83 ? 4.967 1.742 -14.150 1.00 89.19 83 PRO A C 1
ATOM 665 O O . PRO A 1 83 ? 4.552 2.602 -13.372 1.00 89.19 83 PRO A O 1
ATOM 668 N N . TRP A 1 84 ? 5.509 2.063 -15.329 1.00 86.25 84 TRP A N 1
ATOM 669 C CA . TRP A 1 84 ? 5.758 3.457 -15.733 1.00 86.25 84 TRP A CA 1
ATOM 670 C C . TRP A 1 84 ? 4.496 4.335 -15.703 1.00 86.25 84 TRP A C 1
ATOM 672 O O . TRP A 1 84 ? 4.546 5.462 -15.216 1.00 86.25 84 TRP A O 1
ATOM 682 N N . ASP A 1 85 ? 3.349 3.782 -16.105 1.00 88.75 85 ASP A N 1
ATOM 683 C CA . ASP A 1 85 ? 2.026 4.422 -16.073 1.00 88.75 85 ASP A CA 1
ATOM 684 C C . ASP A 1 85 ? 1.518 4.757 -14.659 1.00 88.75 85 ASP A C 1
ATOM 686 O O . ASP A 1 85 ? 0.508 5.445 -14.518 1.00 88.75 85 ASP A O 1
ATOM 690 N N . PHE A 1 86 ? 2.212 4.294 -13.617 1.00 91.44 86 PHE A N 1
ATOM 691 C CA . PHE A 1 86 ? 1.900 4.572 -12.218 1.00 91.44 86 PHE A CA 1
ATOM 692 C C . PHE A 1 86 ? 2.996 5.335 -11.475 1.00 91.44 86 PHE A C 1
ATOM 694 O O . PHE A 1 86 ? 2.730 5.780 -10.369 1.00 91.44 86 PHE A O 1
ATOM 701 N N . VAL A 1 87 ? 4.198 5.537 -12.029 1.00 89.81 87 VAL A N 1
ATOM 702 C CA . VAL A 1 87 ? 5.304 6.194 -11.292 1.00 89.81 87 VAL A CA 1
ATOM 703 C C . VAL A 1 87 ? 4.906 7.582 -10.777 1.00 89.81 87 VAL A C 1
ATOM 705 O O . VAL A 1 87 ? 5.244 7.940 -9.652 1.00 89.81 87 VAL A O 1
ATOM 708 N N . ILE A 1 88 ? 4.157 8.342 -11.582 1.00 88.94 88 ILE A N 1
ATOM 709 C CA . ILE A 1 88 ? 3.700 9.693 -11.229 1.00 88.94 88 ILE A CA 1
ATOM 710 C C . ILE A 1 88 ? 2.501 9.647 -10.275 1.00 88.94 88 ILE A C 1
ATOM 712 O O . ILE A 1 88 ? 2.442 10.421 -9.328 1.00 88.94 88 ILE A O 1
ATOM 716 N N . GLU A 1 89 ? 1.547 8.744 -10.508 1.00 92.62 89 GLU A N 1
ATOM 717 C CA . GLU A 1 89 ? 0.302 8.688 -9.730 1.00 92.62 89 GLU A CA 1
ATOM 718 C C . GLU A 1 89 ? 0.474 7.976 -8.383 1.00 92.62 89 GLU A C 1
ATOM 720 O O . GLU A 1 89 ? -0.263 8.236 -7.438 1.00 92.62 89 GLU A O 1
ATOM 725 N N . PHE A 1 90 ? 1.436 7.061 -8.271 1.00 93.06 90 PHE A N 1
ATOM 726 C CA . PHE A 1 90 ? 1.576 6.189 -7.112 1.00 93.06 90 PHE A CA 1
ATOM 727 C C . PHE A 1 90 ? 1.710 6.951 -5.780 1.00 93.06 90 PHE A C 1
ATOM 729 O O . PHE A 1 90 ? 0.993 6.600 -4.839 1.00 93.06 90 PHE A O 1
ATOM 736 N N . PRO A 1 91 ? 2.517 8.027 -5.673 1.00 92.88 91 PRO A N 1
ATOM 737 C CA . PRO A 1 91 ? 2.524 8.867 -4.478 1.00 92.88 91 PRO A CA 1
ATOM 738 C C . PRO A 1 91 ? 1.162 9.477 -4.127 1.00 92.88 91 PRO A C 1
ATOM 740 O O . PRO A 1 91 ? 0.904 9.701 -2.949 1.00 92.88 91 PRO A O 1
ATOM 743 N N . ASP A 1 92 ? 0.285 9.738 -5.093 1.00 93.06 92 ASP A N 1
ATOM 744 C CA . ASP A 1 92 ? -1.043 10.317 -4.845 1.00 93.06 92 ASP A CA 1
ATOM 745 C C . ASP A 1 92 ? -2.083 9.270 -4.431 1.00 93.06 92 ASP A C 1
ATOM 747 O O . ASP A 1 92 ? -3.092 9.608 -3.810 1.00 93.06 92 ASP A O 1
ATOM 751 N N . LEU A 1 93 ? -1.856 8.003 -4.786 1.00 95.44 93 LEU A N 1
ATOM 752 C CA . LEU A 1 93 ? -2.690 6.878 -4.355 1.00 95.44 93 LEU A CA 1
ATOM 753 C C . LEU A 1 93 ? -2.401 6.471 -2.910 1.00 95.44 93 LEU A C 1
ATOM 755 O O . LEU A 1 93 ? -3.241 5.867 -2.253 1.00 95.44 93 LEU A O 1
ATOM 759 N N . LEU A 1 94 ? -1.210 6.787 -2.414 1.00 95.31 94 LEU A N 1
ATOM 760 C CA . LEU A 1 94 ? -0.776 6.440 -1.073 1.00 95.31 94 LEU A CA 1
ATOM 761 C C . LEU A 1 94 ? -1.359 7.374 -0.001 1.00 95.31 94 LEU A C 1
ATOM 763 O O . LEU A 1 94 ? -1.613 8.552 -0.260 1.00 95.31 94 LEU A O 1
ATOM 767 N N . PRO A 1 95 ? -1.524 6.889 1.243 1.00 93.94 95 PRO A N 1
ATOM 768 C CA . PRO A 1 95 ? -1.986 7.734 2.333 1.00 93.94 95 PRO A CA 1
ATOM 769 C C . PRO A 1 95 ? -0.983 8.855 2.635 1.00 93.94 95 PRO A C 1
ATOM 771 O O . PRO A 1 95 ? 0.232 8.680 2.518 1.00 93.94 95 PRO A O 1
ATOM 774 N N . ALA A 1 96 ? -1.480 10.016 3.062 1.00 91.62 96 ALA A N 1
ATOM 775 C CA . ALA A 1 96 ? -0.625 11.160 3.397 1.00 91.62 96 ALA A CA 1
ATOM 776 C C . ALA A 1 96 ? 0.353 10.846 4.543 1.00 91.62 96 ALA A C 1
ATOM 778 O O . ALA A 1 96 ? 1.468 11.361 4.575 1.00 91.62 96 ALA A O 1
ATOM 779 N N . THR A 1 97 ? -0.058 9.976 5.465 1.00 92.06 97 THR A N 1
ATOM 780 C CA . THR A 1 97 ? 0.712 9.544 6.631 1.00 92.06 97 THR A CA 1
ATOM 781 C C . THR A 1 97 ? 0.683 8.022 6.735 1.00 92.06 97 THR A C 1
ATOM 783 O O . THR A 1 97 ? -0.233 7.372 6.228 1.00 92.06 97 THR A O 1
ATOM 786 N N . TRP A 1 98 ? 1.709 7.431 7.351 1.00 93.31 98 TRP A N 1
ATOM 787 C CA . TRP A 1 98 ? 1.734 5.983 7.549 1.00 93.31 98 TRP A CA 1
ATOM 788 C C . TRP A 1 98 ? 0.616 5.570 8.522 1.00 93.31 98 TRP A C 1
ATOM 790 O O . TRP A 1 98 ? 0.481 6.217 9.563 1.00 93.31 98 TRP A O 1
ATOM 800 N N . PRO A 1 99 ? -0.187 4.526 8.238 1.00 93.44 99 PRO A N 1
ATOM 801 C CA . PRO A 1 99 ? -1.225 4.083 9.168 1.00 93.44 99 PRO A CA 1
ATOM 802 C C . PRO A 1 99 ? -0.630 3.554 10.489 1.00 93.44 99 PRO A C 1
ATOM 804 O O . PRO A 1 99 ? 0.195 2.637 10.439 1.00 93.44 99 PRO A O 1
ATOM 807 N N . PRO A 1 100 ? -1.067 4.035 11.673 1.00 92.94 100 PRO A N 1
ATOM 808 C CA . PRO A 1 100 ? -0.526 3.595 12.967 1.00 92.94 100 PRO A CA 1
ATOM 809 C C . PRO A 1 100 ? -0.593 2.084 13.204 1.00 92.94 100 PRO A C 1
ATOM 811 O O . PRO A 1 100 ? 0.367 1.481 13.679 1.00 92.94 100 PRO A O 1
ATOM 814 N N . ALA A 1 101 ? -1.684 1.440 12.780 1.00 90.62 101 ALA A N 1
ATOM 815 C CA . ALA A 1 101 ? -1.855 -0.012 12.862 1.00 90.62 101 ALA A CA 1
ATOM 816 C C . ALA A 1 101 ? -0.777 -0.817 12.109 1.00 90.62 101 ALA A C 1
ATOM 818 O O . ALA A 1 101 ? -0.606 -2.011 12.350 1.00 90.62 101 ALA A O 1
ATOM 819 N N . LEU A 1 102 ? -0.071 -0.173 11.177 1.00 91.50 102 LEU A N 1
ATOM 820 C CA . LEU A 1 102 ? 0.976 -0.755 10.347 1.00 91.50 102 LEU A CA 1
ATOM 821 C C . LEU A 1 102 ? 2.378 -0.286 10.742 1.00 91.50 102 LEU A C 1
ATOM 823 O O . LEU A 1 102 ? 3.344 -0.650 10.069 1.00 91.50 102 LEU A O 1
ATOM 827 N N . GLU A 1 103 ? 2.525 0.511 11.803 1.00 92.69 103 GLU A N 1
ATOM 828 C CA . GLU A 1 103 ? 3.820 1.036 12.257 1.00 92.69 103 GLU A CA 1
ATOM 829 C C . GLU A 1 103 ? 4.895 -0.057 12.434 1.00 92.69 103 GLU A C 1
ATOM 831 O O . GLU A 1 103 ? 6.013 0.153 11.954 1.00 92.69 103 GLU A O 1
ATOM 836 N N . PRO A 1 104 ? 4.595 -1.259 12.982 1.00 92.75 104 PRO A N 1
ATOM 837 C CA . PRO A 1 104 ? 5.597 -2.322 13.115 1.00 92.75 104 PRO A CA 1
ATOM 838 C C . PRO A 1 104 ? 6.220 -2.774 11.786 1.00 92.75 104 PRO A C 1
ATOM 84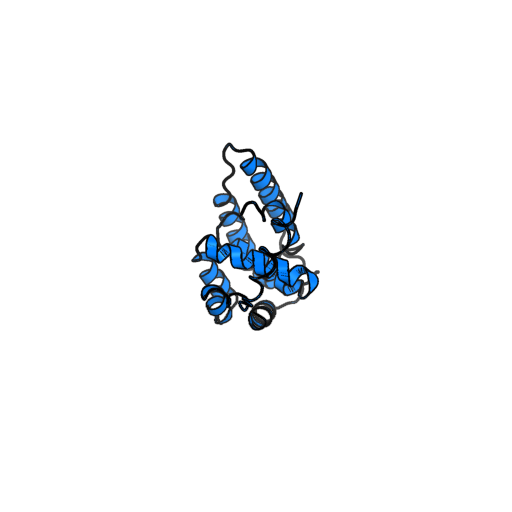0 O O . PRO A 1 104 ? 7.338 -3.286 11.769 1.00 92.75 104 PRO A O 1
ATOM 843 N N . LEU A 1 105 ? 5.517 -2.585 10.665 1.00 91.44 105 LEU A N 1
ATOM 844 C CA . LEU A 1 105 ? 5.971 -2.991 9.334 1.00 91.44 105 LEU A CA 1
ATOM 845 C C . LEU A 1 105 ? 6.674 -1.860 8.565 1.00 91.44 105 LEU A C 1
ATOM 847 O O . LEU A 1 105 ? 7.341 -2.134 7.566 1.00 91.44 105 LEU A O 1
ATOM 851 N N . ARG A 1 106 ? 6.567 -0.604 9.025 1.00 92.44 106 ARG A N 1
ATOM 852 C CA . ARG A 1 106 ? 7.018 0.593 8.294 1.00 92.44 106 ARG A CA 1
ATOM 853 C C . ARG A 1 106 ? 8.490 0.537 7.918 1.00 92.44 106 ARG A C 1
ATOM 855 O O . ARG A 1 106 ? 8.838 0.623 6.744 1.00 92.44 106 ARG A O 1
ATOM 862 N N . LYS A 1 107 ? 9.362 0.372 8.917 1.00 89.81 107 LYS A N 1
ATOM 863 C CA . LYS A 1 107 ? 10.818 0.428 8.720 1.00 89.81 107 LYS A CA 1
ATOM 864 C C . LYS A 1 107 ? 11.296 -0.658 7.753 1.00 89.81 107 LYS A C 1
ATOM 866 O O . LYS A 1 107 ? 12.045 -0.360 6.832 1.00 89.81 107 LYS A O 1
ATOM 871 N N . GLY A 1 108 ? 10.831 -1.895 7.938 1.00 89.00 108 GLY A N 1
ATOM 872 C CA . GLY A 1 108 ? 11.178 -3.013 7.056 1.00 89.00 108 GLY A CA 1
ATOM 873 C C . GLY A 1 108 ? 10.680 -2.805 5.625 1.00 89.00 108 GLY A C 1
ATOM 874 O O . GLY A 1 108 ? 11.418 -3.072 4.677 1.00 89.00 108 GLY A O 1
ATOM 875 N N . CYS A 1 109 ? 9.466 -2.269 5.468 1.00 90.75 109 CYS A N 1
ATOM 876 C CA . CYS A 1 109 ? 8.895 -1.949 4.164 1.00 90.75 109 CYS A CA 1
ATOM 877 C C . CYS A 1 109 ? 9.741 -0.915 3.411 1.00 90.75 109 CYS A C 1
ATOM 879 O O . CYS A 1 109 ? 10.155 -1.179 2.286 1.00 90.75 109 CYS A O 1
ATOM 881 N N . LEU A 1 110 ? 10.038 0.232 4.034 1.00 88.56 110 LEU A N 1
ATOM 882 C CA . LEU A 1 110 ? 10.779 1.322 3.388 1.00 88.56 110 LEU A CA 1
ATOM 883 C C . LEU A 1 110 ? 12.209 0.909 3.015 1.00 88.56 110 LEU A C 1
ATOM 885 O O . LEU A 1 110 ? 12.638 1.169 1.894 1.00 88.56 110 LEU A O 1
ATOM 889 N N . THR A 1 111 ? 12.916 0.205 3.908 1.00 88.00 111 THR A N 1
ATOM 890 C CA . THR A 1 111 ? 14.265 -0.309 3.620 1.00 88.00 111 THR A CA 1
ATOM 891 C C . THR A 1 111 ? 14.273 -1.287 2.449 1.00 88.00 111 THR A C 1
ATOM 893 O O . THR A 1 111 ? 15.186 -1.259 1.633 1.00 88.00 111 THR A O 1
ATOM 896 N N . SER A 1 112 ? 13.270 -2.161 2.352 1.00 86.56 112 SER A N 1
ATOM 897 C CA . SER A 1 112 ? 13.199 -3.119 1.243 1.00 86.56 112 SER A CA 1
ATOM 898 C C . SER A 1 112 ? 12.875 -2.409 -0.075 1.00 86.56 112 SER A C 1
ATOM 900 O O . SER A 1 112 ? 13.401 -2.762 -1.127 1.00 86.56 112 SER A O 1
ATOM 902 N N . TRP A 1 113 ? 12.044 -1.366 -0.027 1.00 83.94 113 TRP A N 1
ATOM 903 C CA . TRP A 1 113 ? 11.633 -0.627 -1.216 1.00 83.94 113 TRP A CA 1
ATOM 904 C C . TRP A 1 113 ? 12.757 0.188 -1.854 1.00 83.94 113 TRP A C 1
ATOM 906 O O . TRP A 1 113 ? 12.871 0.213 -3.080 1.00 83.94 113 TRP A O 1
ATOM 916 N N . SER A 1 114 ? 13.632 0.791 -1.047 1.00 80.12 114 SER A N 1
ATOM 917 C CA . SER A 1 114 ? 14.788 1.530 -1.566 1.00 80.12 114 SER A CA 1
ATOM 918 C C . SER A 1 114 ? 15.792 0.639 -2.308 1.00 80.12 114 SER A C 1
ATOM 920 O O . SER A 1 114 ? 16.516 1.127 -3.172 1.00 80.12 114 SER A O 1
ATOM 922 N N . GLN A 1 115 ? 15.796 -0.671 -2.037 1.00 80.12 115 GLN A N 1
ATOM 923 C CA . GLN A 1 115 ? 16.641 -1.654 -2.728 1.00 80.12 115 GLN A CA 1
ATOM 924 C C . GLN A 1 115 ? 16.044 -2.138 -4.057 1.00 80.12 115 GLN A C 1
ATOM 926 O O . GLN A 1 115 ? 16.776 -2.496 -4.976 1.00 80.12 115 GLN A O 1
ATOM 931 N N . VAL A 1 116 ? 14.715 -2.162 -4.163 1.00 77.38 116 VAL A N 1
ATOM 932 C CA . VAL A 1 116 ? 13.981 -2.700 -5.321 1.00 77.38 116 VAL A CA 1
ATOM 933 C C . VAL A 1 116 ? 13.851 -1.678 -6.446 1.00 77.38 116 VAL A C 1
ATOM 935 O O . VAL A 1 116 ? 13.832 -2.028 -7.632 1.00 77.38 116 VAL A O 1
ATOM 938 N N . VAL A 1 117 ? 13.699 -0.400 -6.101 1.00 72.12 117 VAL A N 1
ATOM 939 C CA . VAL A 1 117 ? 13.524 0.649 -7.102 1.00 72.12 117 VAL A CA 1
ATOM 940 C C . VAL A 1 117 ? 14.852 0.843 -7.834 1.00 72.12 117 VAL A C 1
ATOM 942 O O . VAL A 1 117 ? 15.793 1.431 -7.311 1.00 72.12 117 VAL A O 1
ATOM 945 N N . ARG A 1 118 ? 14.928 0.343 -9.072 1.00 67.69 118 ARG A N 1
ATOM 946 C CA . ARG A 1 118 ? 16.087 0.552 -9.948 1.00 67.69 118 ARG A CA 1
ATOM 947 C C . ARG A 1 118 ? 16.230 2.035 -10.272 1.00 67.69 118 ARG A C 1
ATOM 949 O O . ARG A 1 118 ? 15.296 2.675 -10.756 1.00 67.69 118 ARG A O 1
ATOM 956 N N . THR A 1 119 ? 17.403 2.570 -9.964 1.00 63.53 119 THR A N 1
ATOM 957 C CA . THR A 1 119 ? 17.735 3.993 -10.078 1.00 63.53 119 THR A CA 1
ATOM 958 C C . THR A 1 119 ? 18.976 4.228 -10.956 1.00 63.53 119 THR A C 1
ATOM 960 O O . THR A 1 119 ? 19.593 5.297 -10.923 1.00 63.53 119 THR A O 1
ATOM 963 N N . ASP A 1 120 ? 19.338 3.252 -11.785 1.00 59.78 120 ASP A N 1
ATOM 964 C CA . ASP A 1 120 ? 20.499 3.284 -12.665 1.00 59.78 120 ASP A CA 1
ATOM 965 C C . ASP A 1 120 ? 20.197 3.879 -14.058 1.00 59.78 120 ASP A C 1
ATOM 967 O O . ASP A 1 120 ? 19.324 3.436 -14.801 1.00 59.78 120 ASP A O 1
ATOM 971 N N . GLY A 1 121 ? 20.968 4.917 -14.407 1.00 53.56 121 GLY A N 1
ATOM 972 C CA . GLY A 1 121 ? 21.407 5.259 -15.770 1.00 53.56 121 GLY A CA 1
ATOM 973 C C . GLY A 1 121 ? 20.412 5.778 -16.819 1.00 53.56 121 GLY A C 1
ATOM 974 O O . GLY A 1 121 ? 20.869 6.229 -17.864 1.00 53.56 121 GLY A O 1
ATOM 975 N N . THR A 1 122 ? 19.099 5.750 -16.589 1.00 63.16 122 THR A N 1
ATOM 976 C CA . THR A 1 122 ? 18.078 6.145 -17.590 1.00 63.16 122 THR A CA 1
ATOM 977 C C . THR A 1 122 ? 17.258 7.368 -17.154 1.00 63.16 122 THR A C 1
ATOM 979 O O . THR A 1 122 ? 17.228 7.710 -15.974 1.00 63.16 122 THR A O 1
ATOM 982 N N . SER A 1 123 ? 16.559 8.045 -18.076 1.00 61.28 123 SER A N 1
ATOM 983 C CA . SER A 1 123 ? 15.603 9.122 -17.733 1.00 61.28 123 SER A CA 1
ATOM 984 C C . SER A 1 123 ? 14.546 8.658 -16.725 1.00 61.28 123 SER A C 1
ATOM 986 O O . SER A 1 123 ? 14.182 9.391 -15.803 1.00 61.28 123 SER A O 1
ATOM 988 N N . ASP A 1 124 ? 14.118 7.403 -16.857 1.00 70.50 124 ASP A N 1
ATOM 989 C CA . ASP A 1 124 ? 13.138 6.752 -15.991 1.00 70.50 124 ASP A CA 1
ATOM 990 C C . ASP A 1 124 ? 13.671 6.601 -14.562 1.00 70.50 124 ASP A C 1
ATOM 992 O O . ASP A 1 124 ? 12.915 6.700 -13.590 1.00 70.50 124 ASP A O 1
ATOM 996 N N . ALA A 1 125 ? 14.989 6.440 -14.414 1.00 78.38 125 ALA A N 1
ATOM 997 C CA . ALA A 1 125 ? 15.641 6.386 -13.117 1.00 78.38 125 ALA A CA 1
ATOM 998 C C . ALA A 1 125 ? 15.505 7.704 -12.344 1.00 78.38 125 ALA A C 1
ATOM 1000 O O . ALA A 1 125 ? 15.377 7.670 -11.123 1.00 78.38 125 ALA A O 1
ATOM 1001 N N . THR A 1 126 ? 15.484 8.861 -13.013 1.00 83.31 126 THR A N 1
ATOM 1002 C CA . THR A 1 126 ? 15.327 10.161 -12.339 1.00 83.31 126 THR A CA 1
ATOM 1003 C C . THR A 1 126 ? 13.942 10.305 -11.712 1.00 83.31 126 THR A C 1
ATOM 1005 O O . THR A 1 126 ? 13.837 10.681 -10.544 1.00 83.31 126 THR A O 1
ATOM 1008 N N . MET A 1 127 ? 12.876 9.950 -12.439 1.00 85.38 127 MET A N 1
ATOM 1009 C CA . MET A 1 127 ? 11.516 9.998 -11.884 1.00 85.38 127 MET A CA 1
ATOM 1010 C C . MET A 1 127 ? 11.342 8.994 -10.746 1.00 85.38 127 MET A C 1
ATOM 1012 O O . MET A 1 127 ? 10.794 9.334 -9.700 1.00 85.38 127 MET A O 1
ATOM 1016 N N . ARG A 1 128 ? 11.878 7.779 -10.900 1.00 87.50 128 ARG A N 1
ATOM 1017 C CA . ARG A 1 128 ? 11.844 6.757 -9.847 1.00 87.50 128 ARG A CA 1
ATOM 1018 C C . ARG A 1 128 ? 12.623 7.177 -8.597 1.00 87.50 128 ARG A C 1
ATOM 1020 O O . ARG A 1 128 ? 12.126 6.969 -7.494 1.00 87.50 128 ARG A O 1
ATOM 1027 N N . LYS A 1 129 ? 13.785 7.827 -8.751 1.00 87.19 129 LYS A N 1
ATOM 1028 C CA . LYS A 1 129 ? 14.536 8.446 -7.640 1.00 87.19 129 LYS A CA 1
ATOM 1029 C C . LYS A 1 129 ? 13.710 9.512 -6.930 1.00 87.19 129 LYS A C 1
ATOM 1031 O O . LYS A 1 129 ? 13.648 9.514 -5.705 1.00 87.19 129 LYS A O 1
ATOM 1036 N N . SER A 1 130 ? 13.072 10.404 -7.688 1.00 88.69 130 SER A N 1
ATOM 1037 C CA . SER A 1 130 ? 12.238 11.470 -7.126 1.00 88.69 130 SER A CA 1
ATOM 1038 C C . SER A 1 130 ? 11.049 10.902 -6.348 1.00 88.69 130 SER A C 1
ATOM 1040 O O . SER A 1 130 ? 10.819 11.292 -5.205 1.00 88.69 130 SER A O 1
ATOM 1042 N N . MET A 1 131 ? 10.357 9.914 -6.922 1.00 90.81 131 MET A N 1
ATOM 1043 C CA . MET A 1 131 ? 9.275 9.185 -6.264 1.00 90.81 131 MET A CA 1
ATOM 1044 C C . MET A 1 131 ? 9.757 8.526 -4.962 1.00 90.81 131 MET A C 1
ATOM 1046 O O . MET A 1 131 ? 9.127 8.707 -3.925 1.00 90.81 131 MET A O 1
ATOM 1050 N N . LEU A 1 132 ? 10.884 7.804 -4.985 1.00 89.75 132 LEU A N 1
ATOM 1051 C CA . LEU A 1 132 ? 11.438 7.154 -3.792 1.00 89.75 132 LEU A CA 1
ATOM 1052 C C . LEU A 1 132 ? 11.791 8.174 -2.700 1.00 89.75 132 LEU A C 1
ATOM 1054 O O . LEU A 1 132 ? 11.387 8.000 -1.554 1.00 89.75 132 LEU A O 1
ATOM 1058 N N . SER A 1 133 ? 12.462 9.269 -3.063 1.00 90.00 133 SER A N 1
ATOM 1059 C CA . SER A 1 133 ? 12.805 10.347 -2.129 1.00 90.00 133 SER A CA 1
ATOM 1060 C C . SER A 1 133 ? 11.559 10.967 -1.487 1.00 90.00 133 SER A C 1
ATOM 1062 O O . SER A 1 133 ? 11.540 11.208 -0.279 1.00 90.00 133 SER A O 1
ATOM 1064 N N . MET A 1 134 ? 10.481 11.151 -2.258 1.00 91.31 134 MET A N 1
ATOM 1065 C CA . MET A 1 134 ? 9.205 11.638 -1.732 1.00 91.31 134 MET A CA 1
ATOM 1066 C C . MET A 1 134 ? 8.597 10.669 -0.709 1.00 91.31 134 MET A C 1
ATOM 1068 O O . MET A 1 134 ? 8.082 11.109 0.319 1.00 91.31 134 MET A O 1
ATOM 1072 N N . LEU A 1 135 ? 8.664 9.360 -0.963 1.00 90.50 135 LEU A N 1
ATOM 1073 C CA . LEU A 1 135 ? 8.155 8.340 -0.042 1.00 90.50 135 LEU A CA 1
ATOM 1074 C C . LEU A 1 135 ? 8.974 8.267 1.244 1.00 90.50 135 LEU A C 1
ATOM 1076 O O . LEU A 1 135 ? 8.399 8.226 2.332 1.00 90.50 135 LEU A O 1
ATOM 1080 N N . GLU A 1 136 ? 10.300 8.299 1.128 1.00 89.56 136 GLU A N 1
ATOM 1081 C CA . GLU A 1 136 ? 11.203 8.338 2.276 1.00 89.56 136 GLU A CA 1
ATOM 1082 C C . GLU A 1 136 ? 10.940 9.578 3.126 1.00 89.56 136 GLU A C 1
ATOM 1084 O O . GLU A 1 136 ? 10.769 9.466 4.337 1.00 89.56 136 GLU A O 1
ATOM 1089 N N . GLN A 1 137 ? 10.810 10.754 2.508 1.00 90.56 137 GLN A N 1
ATOM 1090 C CA . GLN A 1 137 ? 10.485 11.979 3.230 1.00 90.56 137 GLN A CA 1
ATOM 1091 C C . GLN A 1 137 ? 9.127 11.867 3.936 1.00 90.56 137 GLN A C 1
ATOM 1093 O O . GLN A 1 137 ? 9.035 12.160 5.131 1.00 90.56 137 GLN A O 1
ATOM 1098 N N . ARG A 1 138 ? 8.090 11.407 3.224 1.00 91.56 138 ARG A N 1
ATOM 1099 C CA . ARG A 1 138 ? 6.715 11.301 3.732 1.00 91.56 138 ARG A CA 1
ATOM 1100 C C . ARG A 1 138 ? 6.590 10.328 4.904 1.00 91.56 138 ARG A C 1
ATOM 1102 O O . ARG A 1 138 ? 5.889 10.628 5.866 1.00 91.56 138 ARG A O 1
ATOM 1109 N N . TYR A 1 139 ? 7.269 9.185 4.838 1.00 92.69 139 TYR A N 1
ATOM 1110 C CA . TYR A 1 139 ? 7.144 8.108 5.825 1.00 92.69 139 TYR A CA 1
ATOM 1111 C C . TYR A 1 139 ? 8.367 7.941 6.730 1.00 92.69 139 TYR A C 1
ATOM 1113 O O . TYR A 1 139 ? 8.447 6.965 7.476 1.00 92.69 139 TYR A O 1
ATOM 1121 N N . SER A 1 140 ? 9.309 8.887 6.706 1.00 87.56 140 SER A N 1
ATOM 1122 C CA . SER A 1 140 ? 10.483 8.902 7.593 1.00 87.56 140 SER A CA 1
ATOM 1123 C C . SER A 1 140 ? 10.091 8.933 9.071 1.00 87.56 140 SER A C 1
ATOM 1125 O O . SER A 1 140 ? 10.700 8.248 9.899 1.00 87.56 140 SER A O 1
ATOM 1127 N N . LYS A 1 141 ? 9.045 9.694 9.401 1.00 87.56 141 LYS A N 1
ATOM 1128 C CA . LYS A 1 141 ? 8.550 9.872 10.767 1.00 87.56 141 LYS A CA 1
ATOM 1129 C C . LYS A 1 141 ? 7.595 8.739 11.169 1.00 87.56 141 LYS A C 1
ATOM 1131 O O . LYS A 1 141 ? 6.947 8.162 10.295 1.00 87.56 141 LYS A O 1
ATOM 1136 N N . PRO A 1 142 ? 7.502 8.418 12.473 1.00 84.56 142 PRO A N 1
ATOM 1137 C CA . PRO A 1 142 ? 6.483 7.506 12.983 1.00 84.56 142 PRO A CA 1
ATOM 1138 C C . PRO A 1 142 ? 5.071 7.949 12.593 1.00 84.56 142 PRO A C 1
ATOM 1140 O O . PRO A 1 142 ? 4.821 9.146 12.413 1.00 84.56 142 PRO A O 1
ATOM 1143 N N . ALA A 1 143 ? 4.161 6.983 12.480 1.00 86.62 143 ALA A N 1
ATOM 1144 C CA . ALA A 1 143 ? 2.756 7.247 12.218 1.00 86.62 143 ALA A CA 1
ATOM 1145 C C . ALA A 1 143 ? 2.170 8.260 13.227 1.00 86.62 143 ALA A C 1
ATOM 1147 O O . ALA A 1 143 ? 2.325 8.080 14.437 1.00 86.62 143 ALA A O 1
ATOM 1148 N N . PRO A 1 144 ? 1.501 9.327 12.757 1.00 84.62 144 PRO A N 1
ATOM 1149 C CA . PRO A 1 144 ? 0.880 10.309 13.634 1.00 84.62 144 PRO A CA 1
ATOM 1150 C C . PRO A 1 144 ? -0.405 9.766 14.266 1.00 84.62 144 PRO A C 1
ATOM 1152 O O . PRO A 1 144 ? -1.095 8.924 13.695 1.00 84.62 144 PRO A O 1
ATOM 1155 N N . GLU A 1 145 ? -0.783 10.332 15.411 1.00 84.19 145 GLU A N 1
ATOM 1156 C CA . GLU A 1 145 ? -2.022 9.990 16.129 1.00 84.19 145 GLU A CA 1
ATOM 1157 C C . GLU A 1 145 ? -3.290 10.585 15.488 1.00 84.19 145 GLU A C 1
ATOM 1159 O O . GLU A 1 145 ? -4.388 10.424 16.011 1.00 84.19 145 GLU A O 1
ATOM 1164 N N . GLN A 1 146 ? -3.158 11.286 14.359 1.00 83.50 146 GLN A N 1
ATOM 1165 C CA . GLN A 1 146 ? -4.245 11.964 13.651 1.00 83.50 146 GLN A CA 1
ATOM 1166 C C . GLN A 1 146 ? -4.229 11.600 12.160 1.00 83.50 146 GLN A C 1
ATOM 1168 O O . GLN A 1 146 ? -3.171 11.350 11.579 1.00 83.50 146 GLN A O 1
ATOM 1173 N N . GLY A 1 147 ? -5.405 11.592 11.528 1.00 85.38 147 GLY A N 1
ATOM 1174 C CA . GLY A 1 147 ? -5.580 11.282 10.106 1.00 85.38 147 GLY A CA 1
ATOM 1175 C C . GLY A 1 147 ? -6.618 10.189 9.856 1.00 85.38 147 GLY A C 1
ATOM 1176 O O . GLY A 1 147 ? -7.258 9.702 10.782 1.00 85.38 147 GLY A O 1
ATOM 1177 N N . LEU A 1 148 ? -6.772 9.792 8.589 1.00 87.69 148 LEU A N 1
ATOM 1178 C CA . LEU A 1 148 ? -7.825 8.862 8.152 1.00 87.69 148 LEU A CA 1
ATOM 1179 C C . LEU A 1 148 ? -7.771 7.494 8.852 1.00 87.69 148 LEU A C 1
ATOM 1181 O O . LEU A 1 148 ? -8.807 6.879 9.070 1.00 87.69 148 LEU A O 1
ATOM 1185 N N . PHE A 1 149 ? -6.569 7.032 9.204 1.00 92.31 149 PHE A N 1
ATOM 1186 C CA . PHE A 1 149 ? -6.346 5.733 9.848 1.00 92.31 149 PHE A CA 1
ATOM 1187 C C . PHE A 1 149 ? -5.986 5.848 11.334 1.00 92.31 149 PHE A C 1
ATOM 1189 O O . PHE A 1 149 ? -5.563 4.867 11.946 1.00 92.31 149 PHE A O 1
ATOM 1196 N N . ALA A 1 150 ? -6.101 7.044 11.915 1.00 90.19 150 ALA A N 1
ATOM 1197 C CA . ALA A 1 150 ? -5.825 7.247 13.328 1.00 90.19 150 ALA A CA 1
ATOM 1198 C C . ALA A 1 150 ? -6.836 6.493 14.199 1.00 90.19 150 ALA A C 1
ATOM 1200 O O . ALA A 1 150 ? -8.026 6.455 13.896 1.00 90.19 150 ALA A O 1
ATOM 1201 N N . GLY A 1 151 ? -6.351 5.867 15.273 1.00 87.69 151 GLY A N 1
ATOM 1202 C CA . GLY A 1 151 ? -7.181 5.085 16.193 1.00 87.69 151 GLY A CA 1
ATOM 1203 C C . GLY A 1 151 ? -7.704 3.754 15.637 1.00 87.69 151 GLY A C 1
ATOM 1204 O O . GLY A 1 151 ? -8.296 2.991 16.393 1.00 87.69 151 GLY A O 1
ATOM 1205 N N . MET A 1 152 ? -7.467 3.438 14.358 1.00 92.38 152 MET A N 1
ATOM 1206 C CA . MET A 1 152 ? -7.853 2.146 13.791 1.00 92.38 152 MET A CA 1
ATOM 1207 C C . MET A 1 152 ? -6.965 1.031 14.336 1.00 92.38 152 MET A C 1
ATOM 1209 O O . MET A 1 152 ? -5.735 1.132 14.316 1.00 92.38 152 MET A O 1
ATOM 1213 N N . LEU A 1 153 ? -7.581 -0.071 14.755 1.00 90.88 153 LEU A N 1
ATOM 1214 C CA . LEU A 1 153 ? -6.856 -1.284 15.102 1.00 90.88 153 LEU A CA 1
ATOM 1215 C C . LEU A 1 153 ? -6.449 -2.034 13.820 1.00 90.88 153 LEU A C 1
ATOM 1217 O O . LEU A 1 153 ? -7.079 -1.876 12.769 1.00 90.88 153 LEU A O 1
ATOM 1221 N N . PRO A 1 154 ? -5.442 -2.927 13.877 1.00 89.94 154 PRO A N 1
ATOM 1222 C CA . PRO A 1 154 ? -5.086 -3.774 12.735 1.00 89.94 154 PRO A CA 1
ATOM 1223 C C . PRO A 1 154 ? -6.268 -4.574 12.165 1.00 89.94 154 PRO A C 1
ATOM 1225 O O . PRO A 1 154 ? -6.325 -4.815 10.958 1.00 89.94 154 PRO A O 1
ATOM 1228 N N . ALA A 1 155 ? -7.224 -4.961 13.017 1.00 90.12 155 ALA A N 1
ATOM 1229 C CA . ALA A 1 155 ? -8.447 -5.646 12.609 1.00 90.12 155 ALA A CA 1
ATOM 1230 C C . ALA A 1 155 ? -9.371 -4.753 11.762 1.00 90.12 155 ALA A C 1
ATOM 1232 O O . ALA A 1 155 ? -9.932 -5.233 10.779 1.00 90.12 155 ALA A O 1
ATOM 1233 N N . ASP A 1 156 ? -9.472 -3.461 12.084 1.00 91.75 156 ASP A N 1
ATOM 1234 C CA . ASP A 1 156 ? -10.303 -2.504 11.346 1.00 91.75 156 ASP A CA 1
ATOM 1235 C C . ASP A 1 156 ? -9.700 -2.206 9.973 1.00 91.75 156 ASP A C 1
ATOM 1237 O O . ASP A 1 156 ? -10.397 -2.220 8.960 1.00 91.75 156 ASP A O 1
ATOM 1241 N N . VAL A 1 157 ? -8.377 -2.017 9.912 1.00 90.38 157 VAL A N 1
ATOM 1242 C CA . VAL A 1 157 ? -7.646 -1.836 8.644 1.00 90.38 157 VAL A CA 1
ATOM 1243 C C . VAL A 1 157 ? -7.836 -3.052 7.738 1.00 90.38 157 VAL A C 1
ATOM 1245 O O . VAL A 1 157 ? -8.128 -2.924 6.547 1.00 90.38 157 VAL A O 1
ATOM 1248 N N . PHE A 1 158 ? -7.718 -4.247 8.314 1.00 91.31 158 PHE A N 1
ATOM 1249 C CA . PHE A 1 158 ? -7.986 -5.494 7.613 1.00 91.31 158 PHE A CA 1
ATOM 1250 C C . PHE A 1 158 ? -9.446 -5.597 7.140 1.00 91.31 158 PHE A C 1
ATOM 1252 O O . PHE A 1 158 ? -9.692 -6.029 6.012 1.00 91.31 158 PHE A O 1
ATOM 1259 N N . ALA A 1 159 ? -10.413 -5.173 7.957 1.00 91.19 159 ALA A N 1
ATOM 1260 C CA . ALA A 1 159 ? -11.826 -5.175 7.595 1.00 91.19 159 ALA A CA 1
ATOM 1261 C C . ALA A 1 159 ? -12.126 -4.233 6.419 1.00 91.19 159 ALA A C 1
ATOM 1263 O O . ALA A 1 159 ? -12.859 -4.631 5.513 1.00 91.19 159 ALA A O 1
ATOM 1264 N N . VAL A 1 160 ? -11.521 -3.038 6.374 1.00 91.44 160 VAL A N 1
ATOM 1265 C CA . VAL A 1 160 ? -11.652 -2.108 5.236 1.00 91.44 160 VAL A CA 1
ATOM 1266 C C . VAL A 1 160 ? -11.137 -2.748 3.948 1.00 91.44 160 VAL A C 1
ATOM 1268 O O . VAL A 1 160 ? -11.860 -2.783 2.950 1.00 91.44 160 VAL A O 1
ATOM 1271 N N . LEU A 1 161 ? -9.923 -3.310 3.978 1.00 90.19 161 LEU A N 1
ATOM 1272 C CA . LEU A 1 161 ? -9.329 -4.005 2.831 1.00 90.19 161 LEU A CA 1
ATOM 1273 C C . LEU A 1 161 ? -10.214 -5.152 2.343 1.00 90.19 161 LEU A C 1
ATOM 1275 O O . LEU A 1 161 ? -10.524 -5.253 1.156 1.00 90.19 161 LEU A O 1
ATOM 1279 N N . ARG A 1 162 ? -10.658 -6.004 3.269 1.00 89.12 162 ARG A N 1
ATOM 1280 C CA . ARG A 1 162 ? -11.493 -7.159 2.950 1.00 89.12 162 ARG A CA 1
ATOM 1281 C C . ARG A 1 162 ? -12.854 -6.741 2.392 1.00 89.12 162 ARG A C 1
ATOM 1283 O O . ARG A 1 162 ? -13.313 -7.363 1.441 1.00 89.12 162 ARG A O 1
ATOM 1290 N N . SER A 1 163 ? -13.485 -5.719 2.970 1.00 88.56 163 SER A N 1
ATOM 1291 C CA . SER A 1 163 ? -14.784 -5.200 2.528 1.00 88.56 163 SER A CA 1
ATOM 12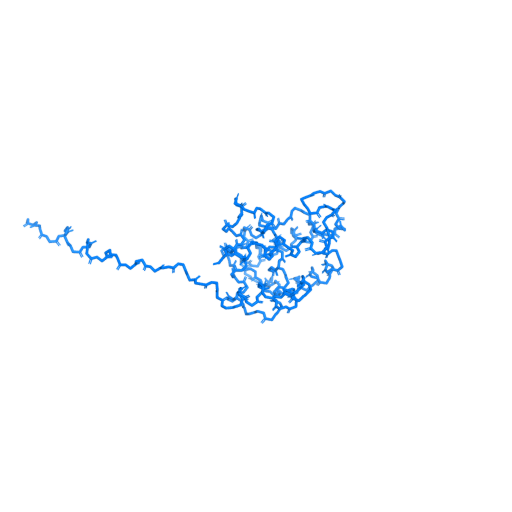92 C C . SER A 1 163 ? -14.714 -4.665 1.099 1.00 88.56 163 SER A C 1
ATOM 1294 O O . SER A 1 163 ? -15.519 -5.054 0.258 1.00 88.56 163 SER A O 1
ATOM 1296 N N . ALA A 1 164 ? -13.691 -3.867 0.782 1.00 86.50 164 ALA A N 1
ATOM 1297 C CA . ALA A 1 164 ? -13.490 -3.363 -0.574 1.00 86.50 164 ALA A CA 1
ATOM 1298 C C . ALA A 1 164 ? -13.252 -4.493 -1.585 1.00 86.50 164 ALA A C 1
ATOM 1300 O O . ALA A 1 164 ? -13.859 -4.518 -2.649 1.00 86.50 164 ALA A O 1
ATOM 1301 N N . MET A 1 165 ? -12.450 -5.497 -1.220 1.00 84.06 165 MET A N 1
ATOM 1302 C CA . MET A 1 165 ? -12.216 -6.672 -2.067 1.00 84.06 165 MET A CA 1
ATOM 1303 C C . MET A 1 165 ? -13.439 -7.595 -2.215 1.00 84.06 165 MET A C 1
ATOM 1305 O O . MET A 1 165 ? -13.400 -8.499 -3.046 1.00 84.06 165 MET A O 1
ATOM 1309 N N . MET A 1 166 ? -14.509 -7.424 -1.425 1.00 79.06 166 MET A N 1
ATOM 1310 C CA . MET A 1 166 ? -15.788 -8.117 -1.656 1.00 79.06 166 MET A CA 1
ATOM 1311 C C . MET A 1 166 ? -16.639 -7.452 -2.745 1.00 79.06 166 MET A C 1
ATOM 1313 O O . MET A 1 166 ? -17.600 -8.063 -3.198 1.00 79.06 166 MET A O 1
ATOM 1317 N N . GLN A 1 167 ? -16.293 -6.231 -3.156 1.00 71.00 167 GLN A N 1
ATOM 1318 C CA . GLN A 1 167 ? -16.975 -5.485 -4.217 1.00 71.00 167 GLN A CA 1
ATOM 1319 C C . GLN A 1 167 ? -16.314 -5.678 -5.598 1.00 71.00 167 GLN A C 1
ATOM 1321 O O . GLN A 1 167 ? -16.781 -5.087 -6.569 1.00 71.00 167 GLN A O 1
ATOM 1326 N N . LEU A 1 168 ? -15.234 -6.475 -5.668 1.00 65.75 168 LEU A N 1
ATOM 1327 C CA . LEU A 1 168 ? -14.587 -6.957 -6.899 1.00 65.75 168 LEU A CA 1
ATOM 1328 C C . LEU A 1 168 ? -15.215 -8.275 -7.360 1.00 65.75 168 LEU A C 1
ATOM 1330 O O . LEU A 1 168 ? -15.329 -8.453 -8.590 1.00 65.75 168 LEU A O 1
#

Radius of gyration: 19.51 Å; chains: 1; bounding box: 43×27×74 Å